Prot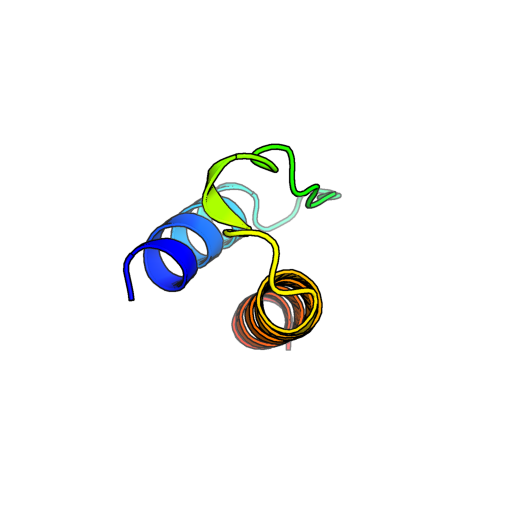ein AF-X1HF01-F1 (afdb_monomer)

Structure (mmCIF, N/CA/C/O backbone):
data_AF-X1HF01-F1
#
_entry.id   AF-X1HF01-F1
#
loop_
_atom_site.group_PDB
_atom_site.id
_atom_site.type_symbol
_atom_site.label_atom_id
_atom_site.label_alt_id
_atom_site.label_comp_id
_atom_site.label_asym_id
_atom_site.label_entity_id
_atom_site.label_seq_id
_atom_site.pdbx_PDB_ins_code
_atom_site.Cartn_x
_atom_site.Cartn_y
_atom_site.Cartn_z
_atom_site.occupancy
_atom_site.B_iso_or_equiv
_atom_site.auth_seq_id
_atom_site.auth_comp_id
_atom_site.auth_asym_id
_atom_site.auth_atom_id
_atom_site.pdbx_PDB_model_num
ATOM 1 N N . GLY A 1 1 ? 10.903 1.389 4.671 1.00 78.06 1 GLY A N 1
ATOM 2 C CA . GLY A 1 1 ? 11.094 2.208 3.455 1.00 78.06 1 GLY A CA 1
ATOM 3 C C . GLY A 1 1 ? 10.134 3.384 3.452 1.00 78.06 1 GLY A C 1
ATOM 4 O O . GLY A 1 1 ? 9.051 3.256 4.017 1.00 78.06 1 GLY A O 1
ATOM 5 N N . GLN A 1 2 ? 10.516 4.508 2.838 1.00 87.62 2 GLN A N 1
ATOM 6 C CA . GLN A 1 2 ? 9.762 5.773 2.882 1.00 87.62 2 GLN A CA 1
ATOM 7 C C . GLN A 1 2 ? 8.324 5.649 2.342 1.00 87.62 2 GLN A C 1
ATOM 9 O O . GLN A 1 2 ? 7.405 6.196 2.945 1.00 87.62 2 GLN A O 1
ATOM 14 N N . VAL A 1 3 ? 8.113 4.862 1.278 1.00 89.94 3 VAL A N 1
ATOM 15 C CA . VAL A 1 3 ? 6.781 4.604 0.691 1.00 89.94 3 VAL A CA 1
ATOM 16 C C . VAL A 1 3 ? 5.840 3.923 1.686 1.00 89.94 3 VAL A C 1
ATOM 18 O O . VAL A 1 3 ? 4.730 4.398 1.895 1.00 89.94 3 VAL A O 1
ATOM 21 N N . ARG A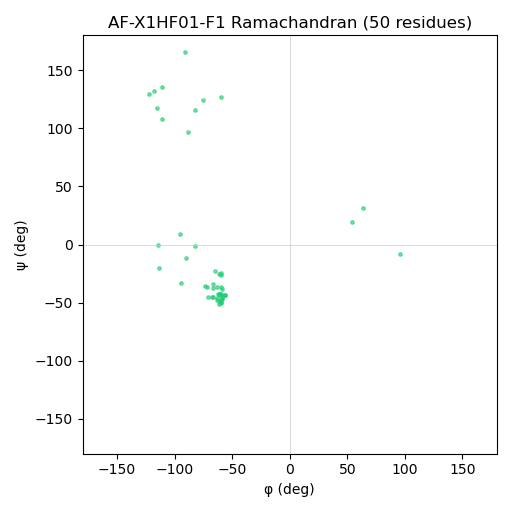 1 4 ? 6.298 2.858 2.363 1.00 94.31 4 ARG A N 1
ATOM 22 C CA . ARG A 1 4 ? 5.500 2.148 3.381 1.00 94.31 4 ARG A CA 1
ATOM 23 C C . ARG A 1 4 ? 5.066 3.074 4.510 1.00 94.31 4 ARG A C 1
ATOM 25 O O . ARG A 1 4 ? 3.915 3.028 4.917 1.00 94.31 4 ARG A O 1
ATOM 32 N N . LYS A 1 5 ? 5.989 3.913 4.999 1.00 95.50 5 LYS A N 1
ATOM 33 C CA . LYS A 1 5 ? 5.704 4.850 6.092 1.00 95.50 5 LYS A CA 1
ATOM 34 C C . LYS A 1 5 ? 4.608 5.838 5.690 1.00 95.50 5 LYS A C 1
ATOM 36 O O . LYS A 1 5 ? 3.619 5.939 6.401 1.00 95.50 5 LYS A O 1
ATOM 41 N N . LYS A 1 6 ? 4.762 6.495 4.533 1.00 93.75 6 LYS A N 1
ATOM 42 C CA . LYS A 1 6 ? 3.775 7.460 4.024 1.00 93.75 6 LYS A CA 1
ATOM 43 C C . LYS A 1 6 ? 2.410 6.819 3.797 1.00 93.75 6 LYS A C 1
ATOM 45 O O . LYS A 1 6 ? 1.396 7.406 4.148 1.00 93.75 6 LYS A O 1
ATOM 50 N N . LEU A 1 7 ? 2.388 5.617 3.219 1.00 95.25 7 LEU A N 1
ATOM 51 C CA . LEU A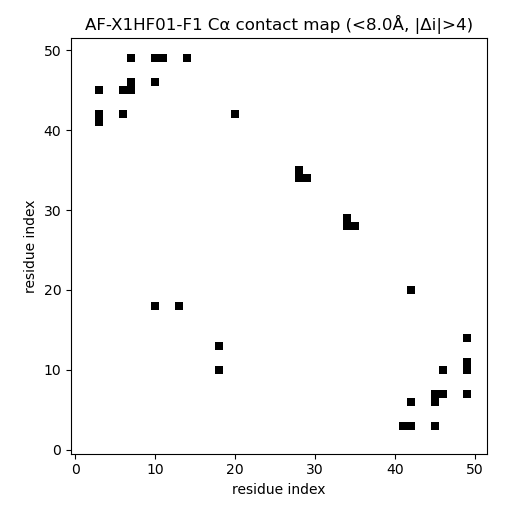 1 7 ? 1.133 4.929 2.953 1.00 95.25 7 LEU A CA 1
ATOM 52 C C . LEU A 1 7 ? 0.419 4.537 4.249 1.00 95.25 7 LEU A C 1
ATOM 54 O O . LEU A 1 7 ? -0.772 4.785 4.375 1.00 95.25 7 LEU A O 1
ATOM 58 N N . ARG A 1 8 ? 1.146 3.978 5.221 1.00 95.88 8 ARG A N 1
ATOM 59 C CA . ARG A 1 8 ? 0.576 3.637 6.528 1.00 95.88 8 ARG A CA 1
ATOM 60 C C . ARG A 1 8 ? 0.003 4.863 7.228 1.00 95.88 8 ARG A C 1
ATOM 62 O O . ARG A 1 8 ? -1.115 4.808 7.709 1.00 95.88 8 ARG A O 1
ATOM 69 N N . GLU A 1 9 ? 0.752 5.960 7.250 1.00 97.06 9 GLU A N 1
ATOM 70 C CA . GLU A 1 9 ? 0.312 7.217 7.858 1.00 97.06 9 GLU A CA 1
ATOM 71 C C . GLU A 1 9 ? -0.983 7.735 7.217 1.00 97.06 9 GLU A C 1
ATOM 73 O O . GLU A 1 9 ? -1.934 8.047 7.926 1.00 97.06 9 GLU A O 1
ATOM 78 N N . ALA A 1 10 ? -1.072 7.732 5.883 1.00 95.81 10 ALA A N 1
ATOM 79 C CA . ALA A 1 10 ? -2.294 8.114 5.180 1.00 95.81 10 ALA A CA 1
ATOM 80 C C . ALA A 1 10 ? -3.481 7.186 5.501 1.00 95.81 10 ALA A C 1
ATOM 82 O O . ALA A 1 10 ? -4.593 7.668 5.712 1.00 95.81 10 ALA A O 1
ATOM 83 N N . LEU A 1 11 ? -3.257 5.869 5.555 1.00 96.44 11 LEU A N 1
ATOM 84 C CA . LEU A 1 11 ? -4.300 4.882 5.864 1.00 96.44 11 LEU A CA 1
ATOM 85 C C . LEU A 1 11 ? -4.806 4.994 7.308 1.00 96.44 11 LEU A C 1
ATOM 87 O O . LEU A 1 11 ? -6.000 4.839 7.533 1.00 96.44 11 LEU A O 1
ATOM 91 N N . GLU A 1 12 ? -3.925 5.292 8.265 1.00 96.56 12 GLU A N 1
ATOM 92 C CA . GLU A 1 12 ? -4.300 5.536 9.665 1.00 96.56 12 GLU A CA 1
ATOM 93 C C . GLU A 1 12 ? -5.113 6.827 9.807 1.00 96.56 12 GLU A C 1
ATOM 95 O O . GLU A 1 12 ? -6.165 6.830 10.441 1.00 96.56 12 GLU A O 1
ATOM 100 N N . ILE A 1 13 ? -4.675 7.915 9.161 1.00 97.12 13 ILE A N 1
ATOM 101 C CA . ILE A 1 13 ? -5.393 9.202 9.168 1.00 97.12 13 ILE A CA 1
ATOM 102 C C . ILE A 1 13 ? -6.800 9.060 8.575 1.00 97.12 13 ILE A C 1
ATOM 104 O O . ILE A 1 13 ? -7.736 9.713 9.028 1.00 97.12 13 ILE A O 1
ATOM 108 N N . THR A 1 14 ? -6.951 8.219 7.554 1.00 95.94 14 THR A N 1
ATOM 109 C CA . THR A 1 14 ? -8.216 8.024 6.830 1.00 95.94 14 THR A CA 1
ATOM 110 C C . THR A 1 14 ? -9.034 6.837 7.340 1.00 95.94 14 THR A C 1
ATOM 112 O O . THR A 1 14 ? -10.034 6.466 6.723 1.00 95.94 14 THR A O 1
ATOM 115 N N . LYS A 1 15 ? -8.644 6.236 8.469 1.00 94.25 15 LYS A N 1
ATOM 116 C CA . LYS A 1 15 ? -9.330 5.077 9.041 1.00 94.25 15 LYS A CA 1
ATOM 117 C C . LYS A 1 15 ? -10.793 5.407 9.357 1.00 94.25 15 LYS A C 1
ATOM 119 O O . LYS A 1 15 ? -11.089 6.371 10.056 1.00 94.25 15 LYS A O 1
ATOM 124 N N . GLY A 1 16 ? -11.706 4.581 8.847 1.00 91.69 16 GLY A N 1
ATOM 125 C CA . GLY A 1 16 ? -13.158 4.781 8.962 1.00 91.69 16 GLY A CA 1
ATOM 126 C C . GLY A 1 16 ? -13.801 5.471 7.752 1.00 91.69 16 GLY A C 1
ATOM 127 O O . GLY A 1 16 ? -15.026 5.497 7.658 1.00 91.69 16 GLY A O 1
ATOM 128 N N . CYS A 1 17 ? -13.006 5.969 6.802 1.00 94.69 17 CYS A N 1
ATOM 129 C CA . CYS A 1 17 ? -13.488 6.461 5.512 1.00 94.69 17 CYS A CA 1
ATOM 130 C C . CYS A 1 17 ? -13.501 5.350 4.449 1.00 94.69 17 CYS A C 1
ATOM 132 O O . CYS A 1 17 ? -12.847 4.315 4.585 1.00 94.69 17 CYS A O 1
ATOM 134 N N . VAL A 1 18 ? -14.193 5.602 3.335 1.00 94.06 18 VAL A N 1
ATOM 135 C CA . VAL A 1 18 ? -13.998 4.842 2.092 1.00 94.06 18 VAL A CA 1
ATOM 136 C C . VAL A 1 18 ? -12.785 5.431 1.375 1.00 94.06 18 VAL A C 1
ATOM 138 O O . VAL A 1 18 ? -12.803 6.601 0.994 1.00 94.06 18 VAL A O 1
ATOM 141 N N . VAL A 1 19 ? -11.719 4.643 1.228 1.00 94.12 19 VAL A N 1
ATOM 142 C CA . VAL A 1 19 ? -10.412 5.120 0.750 1.00 94.12 19 VAL A CA 1
ATOM 143 C C . VAL A 1 19 ? -10.027 4.433 -0.557 1.00 94.12 19 VAL A C 1
ATOM 145 O O . VAL A 1 19 ? -10.062 3.209 -0.657 1.00 94.12 19 VAL A O 1
ATOM 148 N N . GLU A 1 20 ? -9.592 5.227 -1.535 1.00 94.75 20 GLU A N 1
ATOM 149 C CA . GLU A 1 20 ? -8.956 4.760 -2.768 1.00 94.75 20 GLU A CA 1
ATOM 150 C C . GLU A 1 20 ? -7.470 5.152 -2.766 1.00 94.75 20 GLU A C 1
ATOM 152 O O . GLU A 1 20 ? -7.110 6.282 -2.432 1.00 94.75 20 GLU A O 1
ATOM 157 N N . VAL A 1 21 ? -6.591 4.223 -3.155 1.00 93.69 21 VAL A N 1
ATOM 158 C CA . VAL A 1 21 ? -5.145 4.464 -3.252 1.00 93.69 21 VAL A CA 1
ATOM 159 C C . VAL A 1 21 ? -4.710 4.338 -4.709 1.00 93.69 21 VAL A C 1
ATOM 161 O O . VAL A 1 21 ? -4.779 3.257 -5.290 1.00 93.69 21 VAL A O 1
ATOM 164 N N . ILE A 1 22 ? -4.202 5.430 -5.287 1.00 92.12 22 ILE A N 1
ATOM 165 C CA . ILE A 1 22 ? -3.757 5.491 -6.688 1.00 92.12 22 ILE A CA 1
ATOM 166 C C . ILE A 1 22 ? -2.283 5.905 -6.755 1.00 92.12 22 ILE A C 1
ATOM 168 O O . ILE A 1 22 ? -1.891 6.927 -6.188 1.00 92.12 22 ILE A O 1
ATOM 1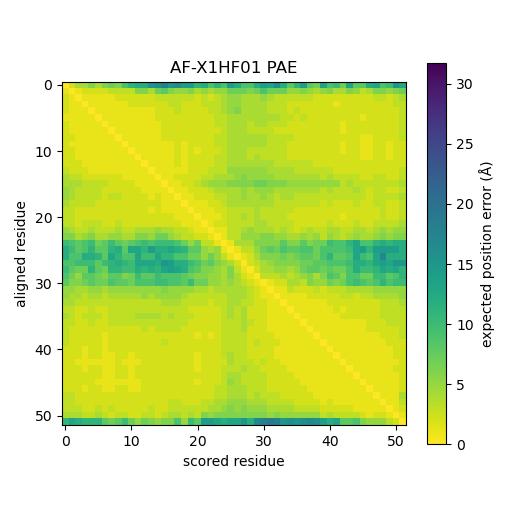72 N N . MET A 1 23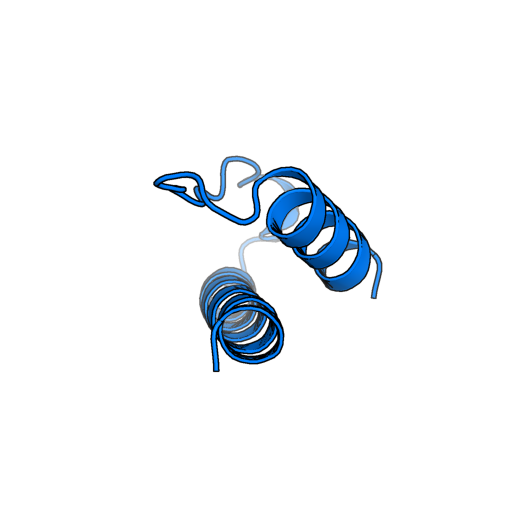 ? -1.466 5.153 -7.499 1.00 87.25 23 MET A N 1
ATOM 173 C CA . MET A 1 23 ? -0.109 5.573 -7.862 1.00 87.25 23 MET A CA 1
ATOM 174 C C . MET A 1 23 ? -0.168 6.636 -8.966 1.00 87.25 23 MET A C 1
ATOM 176 O O . MET A 1 23 ? -0.732 6.390 -10.028 1.00 87.25 23 MET A O 1
ATOM 180 N N . LYS A 1 24 ? 0.435 7.807 -8.726 1.00 83.62 24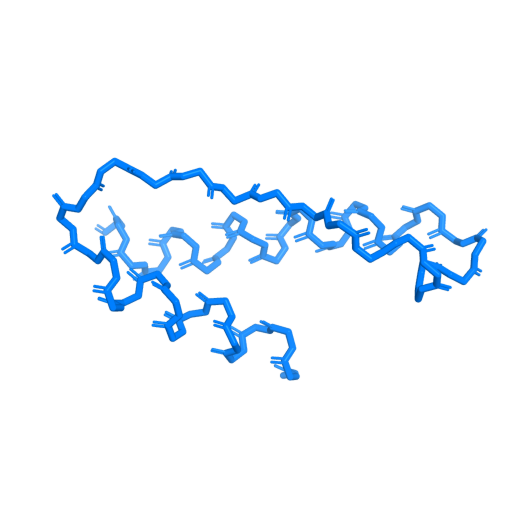 LYS A N 1
ATOM 181 C CA . LYS A 1 24 ? 0.545 8.888 -9.726 1.00 83.62 24 LYS A CA 1
ATOM 182 C C . LYS A 1 24 ? 1.976 9.166 -10.193 1.00 83.62 24 LYS A C 1
ATOM 184 O O . LYS A 1 24 ? 2.150 9.758 -11.254 1.00 83.62 24 LYS A O 1
ATOM 189 N N . ASP A 1 25 ? 2.993 8.762 -9.433 1.00 76.31 25 ASP A N 1
ATOM 190 C CA . ASP A 1 25 ? 4.389 8.997 -9.805 1.00 76.31 25 ASP A CA 1
ATOM 191 C C . ASP A 1 25 ? 4.929 7.860 -10.676 1.00 76.31 25 ASP A C 1
ATOM 193 O O . ASP A 1 25 ? 5.386 6.826 -10.187 1.00 76.31 25 ASP A O 1
ATOM 197 N N . ASN A 1 26 ? 4.897 8.090 -11.987 1.00 69.69 26 ASN A N 1
ATOM 198 C CA . ASN A 1 26 ? 5.451 7.165 -12.967 1.00 69.69 26 ASN A CA 1
ATOM 199 C C . ASN A 1 26 ? 6.926 7.443 -13.297 1.00 69.69 26 ASN A C 1
ATOM 201 O O . ASN A 1 26 ? 7.581 6.610 -13.924 1.00 69.69 26 ASN A O 1
ATOM 205 N N . ASN A 1 27 ? 7.470 8.585 -12.867 1.00 74.75 27 ASN A N 1
ATOM 206 C CA . ASN A 1 27 ? 8.842 8.980 -13.189 1.00 74.75 27 ASN A CA 1
ATOM 207 C C . ASN A 1 27 ? 9.849 8.123 -12.415 1.00 74.75 27 ASN A C 1
ATOM 209 O O . ASN A 1 27 ? 10.878 7.713 -12.952 1.00 74.75 27 ASN A O 1
ATOM 213 N N . THR A 1 28 ? 9.506 7.772 -11.174 1.00 72.94 28 THR A N 1
ATOM 214 C CA . THR A 1 28 ? 10.341 6.949 -10.286 1.00 72.94 28 THR A CA 1
ATOM 215 C C . THR A 1 28 ? 10.196 5.439 -10.548 1.00 72.94 28 THR A C 1
ATOM 217 O O . THR A 1 28 ? 10.898 4.630 -9.945 1.00 72.94 28 THR A O 1
ATOM 220 N N . ILE A 1 29 ? 9.345 5.019 -11.497 1.00 76.56 29 ILE A N 1
ATOM 221 C CA . ILE A 1 29 ? 9.223 3.605 -11.914 1.00 76.56 29 ILE A CA 1
ATOM 222 C C . ILE A 1 29 ? 10.524 3.106 -12.565 1.00 76.56 29 ILE A C 1
ATOM 224 O O . ILE A 1 29 ? 10.802 1.906 -12.551 1.00 76.56 29 ILE A O 1
ATOM 228 N N . GLY A 1 30 ? 11.359 4.005 -13.100 1.00 79.44 30 GLY A N 1
ATOM 229 C CA . GLY A 1 30 ? 12.709 3.660 -13.557 1.00 79.44 30 GLY A CA 1
ATOM 230 C C . GLY A 1 30 ? 12.732 2.663 -14.719 1.00 79.44 30 GLY A C 1
ATOM 231 O O . GLY A 1 30 ? 13.640 1.843 -14.798 1.00 79.44 30 GLY A O 1
ATOM 232 N N . LYS A 1 31 ? 11.707 2.694 -15.587 1.00 82.94 31 LYS A N 1
ATOM 233 C CA . LYS A 1 31 ? 11.492 1.738 -16.695 1.00 82.94 31 LYS A CA 1
ATOM 234 C C . LYS A 1 31 ? 11.476 0.261 -16.261 1.00 82.94 31 LYS A C 1
ATOM 236 O O . LYS A 1 31 ? 11.636 -0.618 -17.101 1.00 82.94 31 LYS A O 1
ATOM 241 N N . ASN A 1 32 ? 11.255 -0.014 -14.974 1.00 87.94 32 ASN A N 1
ATOM 242 C CA . ASN A 1 32 ? 11.181 -1.366 -14.441 1.00 87.94 32 ASN A CA 1
ATOM 243 C C . ASN A 1 32 ? 9.739 -1.689 -14.001 1.00 87.94 32 ASN A C 1
ATOM 245 O O . ASN A 1 32 ? 9.290 -1.167 -12.975 1.00 87.94 32 ASN A O 1
ATOM 249 N N . PRO A 1 33 ? 9.005 -2.551 -14.728 1.00 88.75 33 PRO A N 1
ATOM 250 C CA . PRO A 1 33 ? 7.627 -2.904 -14.383 1.00 88.75 33 PRO A CA 1
ATOM 251 C C . PRO A 1 33 ? 7.503 -3.582 -13.009 1.00 88.75 33 PRO A C 1
ATOM 253 O O . PRO A 1 33 ? 6.475 -3.425 -12.348 1.00 88.75 33 PRO A O 1
ATOM 256 N N . GLU A 1 34 ? 8.558 -4.242 -12.515 1.00 92.06 34 GLU A N 1
ATOM 257 C CA . GLU A 1 34 ? 8.569 -4.846 -11.175 1.00 92.06 34 GLU A CA 1
ATOM 258 C C . GLU A 1 34 ? 8.349 -3.824 -10.059 1.00 92.06 34 GLU A C 1
ATOM 260 O O . GLU A 1 34 ? 7.827 -4.160 -8.996 1.00 92.06 34 GLU A O 1
ATOM 265 N N . ASN A 1 35 ? 8.693 -2.554 -10.280 1.00 89.75 35 ASN A N 1
ATOM 266 C CA . ASN A 1 35 ? 8.445 -1.508 -9.292 1.00 89.75 35 ASN A CA 1
ATOM 267 C C . ASN A 1 35 ? 6.945 -1.252 -9.103 1.00 89.75 35 ASN A C 1
ATOM 269 O O . ASN A 1 35 ? 6.505 -1.003 -7.981 1.00 89.75 35 ASN A O 1
ATOM 273 N N . VAL A 1 36 ? 6.150 -1.374 -10.169 1.00 90.38 36 VAL A N 1
ATOM 274 C CA . VAL A 1 36 ? 4.689 -1.217 -10.109 1.00 90.38 36 VAL A CA 1
ATOM 275 C C . VAL A 1 36 ? 4.063 -2.401 -9.377 1.00 90.38 36 VAL A C 1
ATOM 277 O O . VAL A 1 36 ? 3.251 -2.209 -8.472 1.00 90.38 36 VAL A O 1
ATOM 280 N N . ILE A 1 37 ? 4.500 -3.621 -9.701 1.00 92.88 37 ILE A N 1
ATOM 281 C CA . ILE A 1 37 ? 4.049 -4.850 -9.034 1.00 92.88 37 ILE A CA 1
ATOM 282 C C . ILE A 1 37 ? 4.375 -4.787 -7.536 1.00 92.88 37 ILE A C 1
ATOM 284 O O . ILE A 1 37 ? 3.506 -5.004 -6.686 1.00 92.88 37 ILE A O 1
ATOM 288 N N . ASN A 1 38 ? 5.611 -4.414 -7.196 1.00 92.56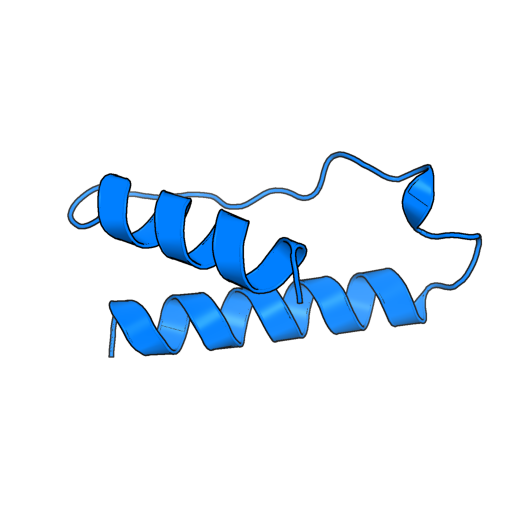 38 ASN A N 1
ATOM 289 C CA . ASN A 1 38 ? 6.032 -4.250 -5.811 1.00 92.56 38 ASN A CA 1
ATOM 290 C C . ASN A 1 38 ? 5.264 -3.143 -5.090 1.00 92.56 38 ASN A C 1
ATOM 292 O O . ASN A 1 38 ? 4.947 -3.313 -3.913 1.00 92.56 38 ASN A O 1
ATOM 296 N N . TRP A 1 39 ? 4.927 -2.041 -5.762 1.00 92.69 39 TRP A N 1
ATOM 297 C CA . TRP A 1 39 ? 4.112 -0.992 -5.159 1.00 92.69 39 TRP A CA 1
ATOM 298 C C . TRP A 1 39 ? 2.710 -1.492 -4.800 1.00 92.69 39 TRP A C 1
ATOM 300 O O . TRP A 1 39 ? 2.272 -1.289 -3.668 1.00 92.69 39 TRP A O 1
ATOM 310 N N . VAL A 1 40 ? 2.041 -2.215 -5.706 1.00 94.38 40 VAL A N 1
ATOM 311 C CA . VAL A 1 40 ? 0.716 -2.802 -5.434 1.00 94.38 40 VAL A CA 1
ATOM 312 C C . VAL A 1 40 ? 0.791 -3.788 -4.268 1.00 94.38 40 VAL A C 1
ATOM 314 O O . VAL A 1 40 ? -0.059 -3.756 -3.377 1.00 94.38 40 VAL A O 1
ATOM 317 N N . ARG A 1 41 ? 1.825 -4.639 -4.231 1.00 96.19 41 ARG A N 1
ATOM 318 C CA . ARG A 1 41 ? 2.052 -5.564 -3.112 1.00 96.19 41 ARG A CA 1
ATOM 319 C C . ARG A 1 41 ? 2.233 -4.815 -1.792 1.00 96.19 41 ARG A C 1
ATOM 321 O O . ARG A 1 41 ? 1.565 -5.141 -0.816 1.00 96.19 41 ARG A O 1
ATOM 328 N N . ILE A 1 42 ? 3.093 -3.795 -1.769 1.00 95.50 42 ILE A N 1
ATOM 329 C CA . ILE A 1 42 ? 3.306 -2.940 -0.596 1.00 95.50 42 ILE A CA 1
ATOM 330 C C . ILE A 1 42 ? 1.986 -2.311 -0.144 1.00 95.50 42 ILE A C 1
ATOM 332 O O . ILE A 1 42 ? 1.707 -2.294 1.053 1.00 95.50 42 ILE A O 1
ATOM 336 N N . ALA A 1 43 ? 1.174 -1.821 -1.082 1.00 95.56 43 ALA A N 1
ATOM 337 C CA . ALA A 1 43 ? -0.081 -1.174 -0.748 1.00 95.56 43 ALA A CA 1
ATOM 338 C C . ALA A 1 43 ? -1.069 -2.124 -0.072 1.00 95.56 43 ALA A C 1
ATOM 340 O O . ALA A 1 43 ? -1.579 -1.812 1.001 1.00 95.56 43 ALA A O 1
ATOM 341 N N . LYS A 1 44 ? -1.255 -3.320 -0.639 1.00 96.12 44 LYS A N 1
ATOM 342 C CA . LYS A 1 44 ? -2.091 -4.371 -0.042 1.00 96.12 44 LYS A CA 1
ATOM 343 C C . LYS A 1 44 ? -1.597 -4.793 1.342 1.00 96.12 44 LYS A C 1
ATOM 345 O O . LYS A 1 44 ? -2.401 -4.941 2.253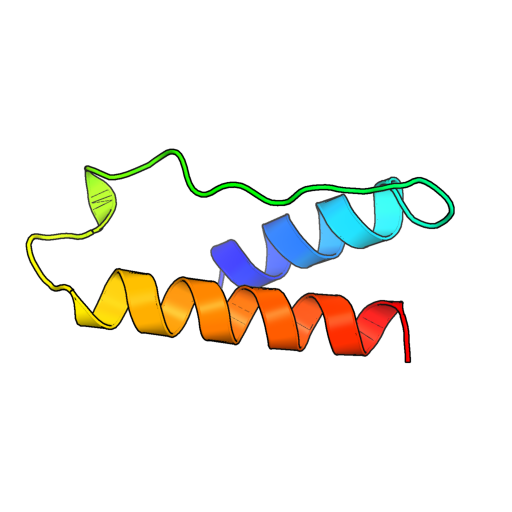 1.00 96.12 44 LYS A O 1
ATOM 350 N N . GLU A 1 45 ? -0.285 -4.959 1.515 1.00 97.00 45 GLU A N 1
ATOM 351 C CA . GLU A 1 45 ? 0.297 -5.326 2.812 1.00 97.00 45 GLU A CA 1
ATOM 352 C C . GLU A 1 45 ? 0.030 -4.275 3.894 1.00 97.00 45 GLU A C 1
ATOM 354 O O . GLU A 1 45 ? -0.269 -4.638 5.029 1.00 97.00 45 GLU A O 1
ATOM 359 N N . GLU A 1 46 ? 0.160 -2.982 3.579 1.00 96.69 46 GLU A N 1
ATOM 360 C CA . GLU A 1 46 ? -0.110 -1.930 4.563 1.00 96.69 46 GLU A CA 1
ATOM 361 C C . GLU A 1 46 ? -1.614 -1.756 4.819 1.00 96.69 46 GLU A C 1
ATOM 363 O O . GLU A 1 46 ? -1.983 -1.570 5.970 1.00 96.69 46 GLU A O 1
ATOM 368 N N . ILE A 1 47 ? -2.482 -1.903 3.808 1.00 95.12 47 ILE A N 1
ATOM 369 C CA . ILE A 1 47 ? -3.945 -1.921 4.000 1.00 95.12 47 ILE A CA 1
ATOM 370 C C . ILE A 1 47 ? -4.344 -3.061 4.938 1.00 95.12 47 ILE A C 1
ATOM 372 O O . ILE A 1 47 ? -5.025 -2.821 5.932 1.00 95.12 47 ILE A O 1
ATOM 376 N N . ASN A 1 48 ? -3.868 -4.283 4.685 1.00 95.25 48 ASN A N 1
ATOM 377 C CA . ASN A 1 48 ? -4.201 -5.427 5.529 1.00 95.25 48 ASN A CA 1
ATOM 378 C C . ASN A 1 48 ? -3.817 -5.169 6.992 1.00 95.25 48 ASN A C 1
ATOM 380 O O . ASN A 1 48 ? -4.636 -5.383 7.871 1.00 95.25 48 ASN A O 1
ATOM 384 N N . LYS A 1 49 ? -2.639 -4.606 7.280 1.00 94.19 49 LYS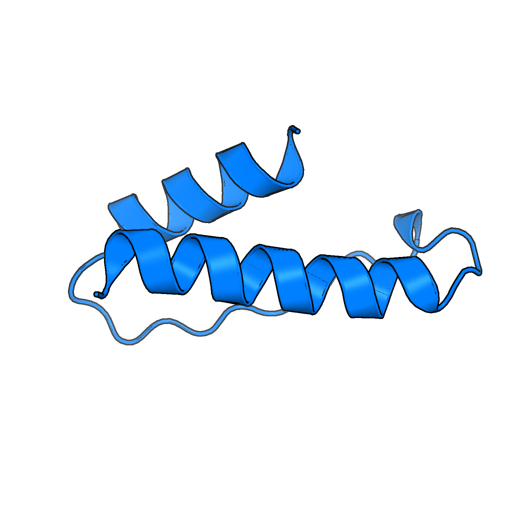 A N 1
ATOM 385 C CA . LYS A 1 49 ? -2.232 -4.308 8.670 1.00 94.19 49 LYS A CA 1
ATOM 386 C C . LYS A 1 49 ? -3.159 -3.347 9.423 1.00 94.19 49 LYS A C 1
ATOM 388 O O . LYS A 1 49 ? -3.132 -3.357 10.647 1.00 94.19 49 LYS A O 1
ATOM 393 N N . ILE A 1 50 ? -3.900 -2.490 8.720 1.00 92.88 50 ILE A N 1
ATOM 394 C CA . ILE A 1 50 ? -4.785 -1.484 9.328 1.00 92.88 50 ILE A CA 1
ATOM 395 C C . ILE A 1 50 ? -6.229 -1.984 9.452 1.00 92.88 50 ILE A C 1
ATOM 397 O O . ILE A 1 50 ? -6.929 -1.589 10.389 1.00 92.88 50 ILE A O 1
ATOM 401 N N . TYR A 1 51 ? -6.667 -2.812 8.497 1.00 87.75 51 TYR A N 1
ATOM 402 C CA . TYR A 1 51 ? -8.068 -3.208 8.311 1.00 87.75 51 TYR A CA 1
ATOM 403 C C . TYR A 1 51 ? -8.356 -4.703 8.548 1.00 87.75 51 TYR A C 1
ATOM 405 O O . TYR A 1 51 ? -9.510 -5.103 8.400 1.00 87.75 51 TYR A O 1
ATOM 413 N N . SER A 1 52 ? -7.351 -5.521 8.891 1.00 79.81 52 SER A N 1
ATOM 414 C CA . SER A 1 52 ? -7.557 -6.877 9.441 1.00 79.81 52 SER A CA 1
ATOM 415 C C . SER A 1 52 ? -7.566 -6.870 10.962 1.00 79.81 52 SER A C 1
ATOM 417 O O . SER A 1 52 ? -8.294 -7.719 11.517 1.00 79.81 52 SER A O 1
#

Organism: NCBI:txid412755

Foldseek 3Di:
DVLLVVLLVVCVVQPPHDDDDDDDDPVVCVPPVVSVVVSVVSNVVSNVVRPD

Radius of gyration: 11.65 Å; Cα contacts (8 Å, |Δi|>4): 18; chains: 1; bounding box: 27×16×26 Å

Solvent-accessible surface area (backbone atoms only — not comparable to full-atom values): 3392 Å² total; per-residue (Å²): 110,72,69,60,53,54,51,41,52,52,51,60,76,46,62,91,58,93,82,84,88,79,93,80,77,67,77,81,37,69,95,39,70,64,52,56,56,50,47,54,52,52,50,53,55,49,48,46,77,77,76,110

Nearest PDB structures (foldseek):
  8psp-assembly1_G  TM=2.927E-01  e=8.224E+00  Saccharomyces cerevisiae

pLDDT: mean 90.49, std 7.09, range [69.69, 97.12]

Sequence (52 aa):
GQVRKKLREALEITKGCVVEVIMKDNNTIGKNPENVINWVRIAKEEINKIYS

Secondary structure (DSSP, 8-state):
-HHHHHHHHHHHHTTTS---------GGGTT-HHHHHHHHHHHHHHHHHHH-

Mean predicted aligned error: 3.48 Å